Protein AF-A0A935T3K8-F1 (afdb_monomer_lite)

Radius of gyration: 21.22 Å; chains: 1; bounding box: 62×51×39 Å

Secondary structure (DSSP, 8-state):
------S----TTTTPPTT-SSS--TTS----------HHHHHHHHHHHHHHT--HHHHHHHHHHHHHHHHTS-----

pLDDT: mean 72.77, std 19.27, range [40.59, 97.56]

Sequence (78 aa):
MKKRKTWGGARPGAGRPKGSGTGSSPDARVYRVAIMLSRVDRERLESLAAGTGKPVATIAYELIVRGLRNGARGPRTS

Foldseek 3Di:
DDDPPPPCDDDVPNPPPQPPDPDDGPPDPDDDDDDDDDPVVLVVLVVVCVVVVHDSVVSVVVVVVVVCVVCVPPPPPD

Structure (mmCIF, N/CA/C/O backbone):
data_AF-A0A935T3K8-F1
#
_entry.id   AF-A0A935T3K8-F1
#
loop_
_atom_site.group_PDB
_atom_site.id
_atom_site.type_symbol
_atom_site.label_atom_id
_atom_site.label_alt_id
_atom_site.label_comp_id
_atom_site.label_asym_id
_atom_site.label_entity_id
_atom_site.label_seq_id
_atom_site.pdbx_PDB_ins_code
_atom_site.Cartn_x
_atom_site.Cartn_y
_atom_site.Cartn_z
_atom_site.occupancy
_atom_site.B_iso_or_equiv
_atom_site.auth_seq_id
_atom_site.auth_comp_id
_atom_site.auth_asym_id
_atom_site.auth_atom_id
_atom_site.pdbx_PDB_model_num
ATOM 1 N N . MET A 1 1 ? -33.713 -37.411 -27.178 1.00 43.31 1 MET A N 1
ATOM 2 C CA . MET A 1 1 ? -32.806 -36.236 -27.201 1.00 43.31 1 MET A CA 1
ATOM 3 C C . MET A 1 1 ? -32.064 -36.145 -25.862 1.00 43.31 1 MET A C 1
ATOM 5 O O . MET A 1 1 ? -32.711 -35.963 -24.839 1.00 43.31 1 MET A O 1
ATOM 9 N N . LYS A 1 2 ? -30.738 -36.364 -25.825 1.00 40.59 2 LYS A N 1
ATOM 10 C CA . LYS A 1 2 ? -29.928 -36.333 -24.584 1.00 40.59 2 LYS A CA 1
ATOM 11 C C . LYS A 1 2 ? -29.720 -34.880 -24.121 1.00 40.59 2 LYS A C 1
ATOM 13 O O . LYS A 1 2 ? -29.128 -34.092 -24.854 1.00 40.59 2 LYS A O 1
ATOM 18 N N . LYS A 1 3 ? -30.171 -34.523 -22.910 1.00 49.19 3 LYS A N 1
ATOM 19 C CA . LYS A 1 3 ? -29.880 -33.217 -22.284 1.00 49.19 3 LYS A CA 1
ATOM 20 C C . LYS A 1 3 ? -28.377 -33.125 -21.980 1.00 49.19 3 LYS A C 1
ATOM 22 O O . LYS A 1 3 ? -27.878 -33.853 -21.123 1.00 49.19 3 LYS A O 1
ATOM 27 N N . ARG A 1 4 ? -27.648 -32.248 -22.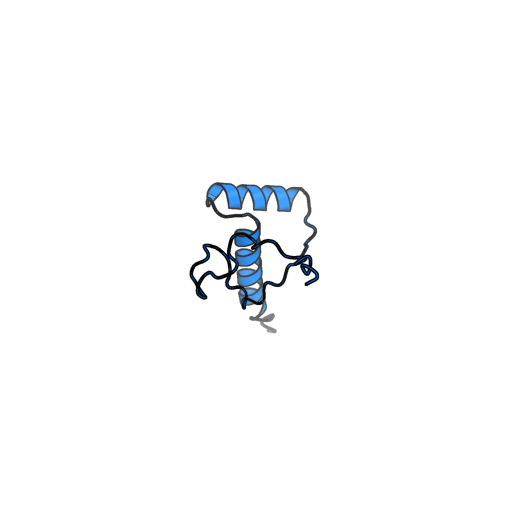685 1.00 49.47 4 ARG A N 1
ATOM 28 C CA . ARG A 1 4 ? -26.259 -31.892 -22.339 1.00 49.47 4 ARG A CA 1
ATOM 29 C C . ARG A 1 4 ? -26.274 -31.228 -20.959 1.00 49.47 4 ARG A C 1
ATOM 31 O O . ARG A 1 4 ? -26.916 -30.198 -20.785 1.00 49.47 4 ARG A O 1
ATOM 38 N N . LYS A 1 5 ? -25.578 -31.821 -19.985 1.00 47.47 5 LYS A N 1
ATOM 39 C CA . LYS A 1 5 ? -25.250 -31.166 -18.712 1.00 47.47 5 LYS A CA 1
ATOM 40 C C . LYS A 1 5 ? -24.268 -30.030 -19.009 1.00 47.47 5 LYS A C 1
ATOM 42 O O . LYS A 1 5 ? -23.096 -30.277 -19.280 1.00 47.47 5 LYS A O 1
ATOM 47 N N . THR A 1 6 ? -24.762 -28.797 -19.019 1.00 54.69 6 THR A N 1
ATOM 48 C CA . THR A 1 6 ? -23.956 -27.578 -19.116 1.00 54.69 6 THR A CA 1
ATOM 49 C C . THR A 1 6 ? -23.196 -27.390 -17.804 1.00 54.69 6 THR A C 1
ATOM 51 O O . THR A 1 6 ? -23.781 -27.071 -16.771 1.00 54.69 6 THR A O 1
ATOM 54 N N . TRP A 1 7 ? -21.881 -27.607 -17.837 1.00 43.78 7 TRP A N 1
ATOM 55 C CA . TRP A 1 7 ? -20.955 -27.355 -16.727 1.00 43.78 7 TRP A CA 1
ATOM 56 C C . TRP A 1 7 ? -20.664 -25.858 -16.580 1.00 43.78 7 TRP A C 1
ATOM 58 O O . TRP A 1 7 ? -19.550 -25.391 -16.796 1.00 43.78 7 TRP A O 1
ATOM 68 N N . GLY A 1 8 ? -21.691 -25.079 -16.262 1.00 50.75 8 GLY A N 1
ATOM 69 C CA . GLY A 1 8 ? -21.553 -23.634 -16.154 1.00 50.75 8 GLY A CA 1
ATOM 70 C C . GLY A 1 8 ? -22.889 -22.974 -15.899 1.00 50.75 8 GLY A C 1
ATOM 71 O O . GLY A 1 8 ? -23.414 -22.295 -16.775 1.00 50.75 8 GLY A O 1
ATOM 72 N N . GLY A 1 9 ? -23.449 -23.189 -14.705 1.00 49.66 9 GLY A N 1
ATOM 73 C CA . GLY A 1 9 ? -24.500 -22.309 -14.205 1.00 49.66 9 GLY A CA 1
ATOM 74 C C . GLY A 1 9 ? -24.027 -20.861 -14.325 1.00 49.66 9 GLY A C 1
ATOM 75 O O . GLY A 1 9 ? -22.860 -20.570 -14.046 1.00 49.66 9 GLY A O 1
ATOM 76 N N . ALA A 1 10 ? -24.905 -19.986 -14.817 1.00 54.22 10 ALA A N 1
ATOM 77 C CA . ALA A 1 10 ? -24.619 -18.575 -15.017 1.00 54.22 10 ALA A CA 1
ATOM 78 C C . ALA A 1 10 ? -24.019 -17.991 -13.731 1.00 54.22 10 ALA A C 1
ATOM 80 O O . ALA A 1 10 ? -24.702 -17.835 -12.720 1.00 54.22 10 ALA A O 1
ATOM 81 N N . ARG A 1 11 ? -22.709 -17.720 -13.756 1.00 56.59 11 ARG A N 1
ATOM 82 C CA . ARG A 1 11 ? -22.036 -17.021 -12.661 1.00 56.59 11 ARG A CA 1
ATOM 83 C C . ARG A 1 11 ? -22.709 -15.652 -12.511 1.00 56.59 11 ARG A C 1
ATOM 85 O O . ARG A 1 11 ? -23.040 -15.060 -13.542 1.00 56.59 11 ARG A O 1
ATOM 92 N N . PRO A 1 12 ? -22.896 -15.120 -11.293 1.00 49.03 12 PRO A N 1
ATOM 93 C CA . PRO A 1 12 ? -23.360 -13.748 -11.118 1.00 49.03 12 PRO A CA 1
ATOM 94 C C . PRO A 1 12 ? -22.491 -12.804 -11.971 1.00 49.03 12 PRO A C 1
ATOM 96 O O . PRO A 1 12 ? -21.289 -12.701 -11.744 1.00 49.03 12 PRO A O 1
ATOM 99 N N . GLY A 1 13 ? -23.076 -12.195 -13.011 1.00 53.72 13 GLY A N 1
ATOM 100 C CA . GLY A 1 13 ? -22.365 -11.352 -13.987 1.00 53.72 13 GLY A CA 1
ATOM 101 C C . GLY A 1 13 ? -22.179 -11.938 -15.397 1.00 53.72 13 GLY A C 1
ATOM 102 O O . GLY A 1 13 ? -21.758 -11.208 -16.293 1.00 53.72 13 GLY A O 1
ATOM 103 N N . ALA A 1 14 ? -22.527 -13.204 -15.647 1.00 49.12 14 ALA A N 1
ATOM 104 C CA . ALA A 1 14 ? -22.541 -13.770 -16.997 1.00 49.12 14 ALA A CA 1
ATOM 105 C C . ALA A 1 14 ? -23.681 -13.138 -17.822 1.00 49.12 14 ALA A C 1
ATOM 107 O O . ALA A 1 14 ? -24.852 -13.346 -17.521 1.00 49.12 14 ALA A O 1
ATOM 108 N N . GLY A 1 15 ? -23.334 -12.337 -18.835 1.00 54.34 15 GLY A N 1
ATOM 109 C CA . GLY A 1 15 ? -24.28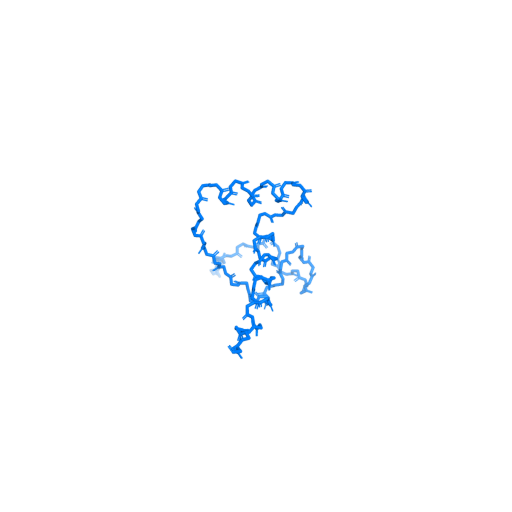9 -11.608 -19.686 1.00 54.34 15 GLY A CA 1
ATOM 110 C C . GLY A 1 15 ? -24.432 -10.115 -19.372 1.00 54.34 15 GLY A C 1
ATOM 111 O O . GLY A 1 15 ? -25.190 -9.421 -20.045 1.00 54.34 15 GLY A O 1
ATOM 112 N N . ARG A 1 16 ? -23.698 -9.587 -18.385 1.00 54.88 16 ARG A N 1
ATOM 113 C CA . ARG A 1 16 ? -23.660 -8.143 -18.133 1.00 54.88 16 ARG A CA 1
ATOM 114 C C . ARG A 1 16 ? -22.922 -7.418 -19.271 1.00 54.88 16 ARG A C 1
ATOM 116 O O . ARG A 1 16 ? -21.828 -7.857 -19.634 1.00 54.88 16 ARG A O 1
ATOM 123 N N . PRO A 1 17 ? -23.468 -6.317 -19.828 1.00 54.56 17 PRO A N 1
ATOM 124 C CA . PRO A 1 17 ? -22.760 -5.519 -20.825 1.00 54.56 17 PRO A CA 1
ATOM 125 C C . PRO A 1 17 ? -21.401 -5.074 -20.275 1.00 54.56 17 PRO A C 1
ATOM 127 O O . PRO A 1 17 ? -21.282 -4.768 -19.079 1.00 54.56 17 PRO A O 1
ATOM 130 N N . LYS A 1 18 ? -20.374 -5.073 -21.140 1.00 53.50 18 LYS A N 1
ATOM 131 C CA . LYS A 1 18 ? -19.013 -4.637 -20.788 1.00 53.50 18 LYS A CA 1
ATOM 132 C C . LYS A 1 18 ? -19.094 -3.292 -20.049 1.00 53.50 18 LYS A C 1
ATOM 134 O O . LYS A 1 18 ? -19.671 -2.346 -20.568 1.00 53.50 18 LYS A O 1
ATOM 139 N N . GLY A 1 19 ? -18.556 -3.235 -18.828 1.00 54.19 19 GLY A N 1
ATOM 140 C CA . GLY A 1 19 ? -18.542 -2.024 -17.992 1.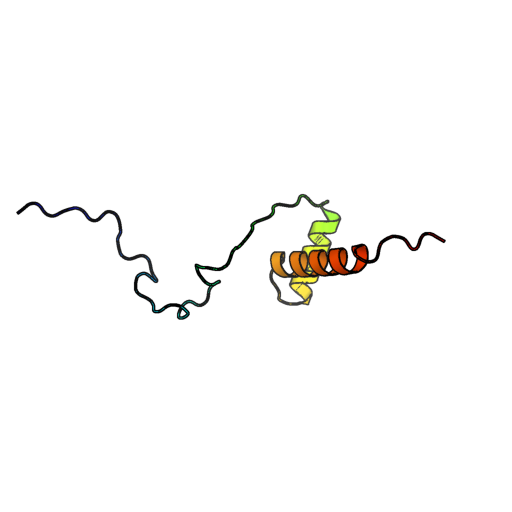00 54.19 19 GLY A CA 1
ATOM 141 C C . GLY A 1 19 ? -19.643 -1.904 -16.926 1.00 54.19 19 GLY A C 1
ATOM 142 O O . GLY A 1 19 ? -19.598 -0.974 -16.135 1.00 54.19 19 GLY A O 1
ATOM 143 N N . SER A 1 20 ? -20.595 -2.842 -16.833 1.00 57.94 20 SER A N 1
ATOM 144 C CA . SER A 1 20 ? -21.682 -2.809 -15.822 1.00 57.94 20 SER A CA 1
ATOM 145 C C . SER A 1 20 ? -21.379 -3.560 -14.506 1.00 57.94 20 SER A C 1
ATOM 147 O O . SER A 1 20 ? -22.274 -3.851 -13.703 1.00 57.94 20 SER A O 1
ATOM 149 N N . GLY A 1 21 ? -20.115 -3.928 -14.282 1.00 56.66 21 GLY A N 1
ATOM 150 C CA . GLY A 1 21 ? -19.639 -4.532 -13.036 1.00 56.66 21 GLY A CA 1
ATOM 151 C C . GLY A 1 21 ? -18.923 -3.502 -12.166 1.00 56.66 21 GLY A C 1
ATOM 152 O O . GLY A 1 21 ? -18.128 -2.722 -12.672 1.00 56.66 21 GLY A O 1
ATOM 153 N N . THR A 1 22 ? -19.149 -3.533 -10.854 1.00 54.16 22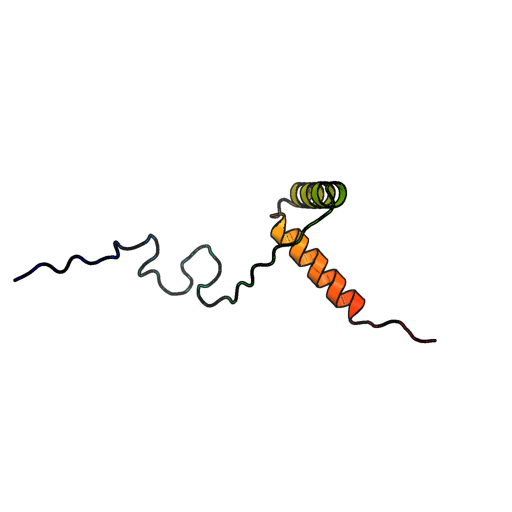 THR A N 1
ATOM 154 C CA . THR A 1 22 ? -18.466 -2.691 -9.851 1.00 54.16 22 THR A CA 1
ATOM 155 C C . THR A 1 22 ? -17.031 -3.152 -9.542 1.00 54.16 22 THR A C 1
ATOM 157 O O . THR A 1 22 ? -16.505 -2.898 -8.464 1.00 54.16 22 THR A O 1
ATOM 160 N N . GLY A 1 23 ? -16.386 -3.852 -10.477 1.00 58.56 23 GLY A N 1
ATOM 161 C CA . GLY A 1 23 ? -15.043 -4.406 -10.319 1.00 58.56 23 GLY A CA 1
ATOM 162 C C . GLY A 1 23 ? -14.123 -3.990 -11.458 1.00 58.56 23 GLY A C 1
ATOM 163 O O . GLY A 1 23 ? -14.569 -3.442 -12.465 1.00 58.56 23 GLY A O 1
ATOM 164 N N . SER A 1 24 ? -12.829 -4.269 -11.302 1.00 57.12 24 SER A N 1
ATOM 165 C CA . SER A 1 24 ? -11.845 -4.060 -12.364 1.00 57.12 24 SER A CA 1
ATOM 166 C C . SER A 1 24 ? -12.326 -4.683 -13.674 1.00 57.12 24 SER A C 1
ATOM 168 O O . SER A 1 24 ? -12.848 -5.801 -13.674 1.00 57.12 24 SER A O 1
ATOM 170 N N . SER A 1 25 ? -12.149 -3.956 -14.782 1.00 52.47 25 SER A N 1
ATOM 171 C CA . SER A 1 25 ? -12.485 -4.454 -16.117 1.00 52.47 25 SER A CA 1
ATOM 172 C C . SER A 1 25 ? -11.894 -5.857 -16.320 1.00 52.47 25 SER A C 1
ATOM 174 O O . SER A 1 25 ? -10.737 -6.067 -15.951 1.00 52.47 25 SER A O 1
ATOM 176 N N . PRO A 1 26 ? -12.634 -6.813 -16.909 1.00 57.41 26 PRO A N 1
ATOM 177 C CA . PRO A 1 26 ? -12.099 -8.141 -17.215 1.00 57.41 26 PRO A CA 1
ATOM 178 C C . PRO A 1 26 ? -10.869 -8.095 -18.137 1.00 57.41 26 PRO A C 1
ATOM 180 O O . PRO A 1 26 ? -10.066 -9.022 -18.115 1.00 57.41 26 PRO A O 1
ATOM 183 N N . ASP A 1 27 ? -10.689 -6.999 -18.881 1.00 58.78 27 ASP A N 1
ATOM 184 C CA . ASP A 1 27 ? -9.527 -6.756 -19.744 1.00 58.78 27 ASP A CA 1
ATOM 185 C C . ASP A 1 27 ? -8.363 -6.045 -19.011 1.00 58.78 27 ASP A C 1
ATOM 187 O O . ASP A 1 27 ? -7.304 -5.801 -19.593 1.00 58.78 27 ASP A O 1
ATOM 191 N N . ALA A 1 28 ? -8.521 -5.690 -17.729 1.00 61.00 28 ALA A N 1
ATOM 192 C CA . ALA A 1 28 ? -7.450 -5.083 -16.945 1.00 61.00 28 ALA A CA 1
ATOM 193 C C . ALA A 1 28 ? -6.353 -6.119 -16.665 1.00 61.00 28 ALA A C 1
ATOM 195 O O . ALA A 1 28 ? -6.589 -7.145 -16.024 1.00 61.00 28 ALA A O 1
ATOM 196 N N . ARG A 1 29 ? -5.118 -5.830 -17.091 1.00 64.75 29 ARG A N 1
ATOM 197 C CA . ARG A 1 29 ? -3.942 -6.622 -16.707 1.00 64.75 29 ARG A CA 1
ATOM 198 C C . ARG A 1 29 ? -3.630 -6.385 -15.228 1.00 64.75 29 ARG A C 1
ATOM 200 O O . ARG A 1 29 ? -2.850 -5.504 -14.879 1.00 64.75 29 ARG A O 1
ATOM 207 N N . VAL A 1 30 ? -4.278 -7.148 -14.350 1.00 66.88 30 VAL A N 1
ATOM 208 C CA . VAL A 1 30 ? -4.028 -7.114 -12.905 1.00 66.88 30 VAL A CA 1
ATOM 209 C C . VAL A 1 30 ? -2.867 -8.049 -12.584 1.00 66.88 30 VAL A C 1
ATOM 211 O O . VAL A 1 30 ? -3.044 -9.259 -12.447 1.00 66.88 30 VAL A O 1
ATOM 214 N N . TYR A 1 31 ? -1.671 -7.484 -12.449 1.00 73.06 31 TYR A N 1
ATOM 215 C CA . TYR A 1 31 ? -0.515 -8.214 -11.936 1.00 73.06 31 TYR A CA 1
ATOM 216 C C . TYR A 1 31 ? -0.591 -8.265 -10.409 1.00 73.06 31 TYR A C 1
ATOM 218 O O . TYR A 1 31 ? -0.624 -7.230 -9.743 1.00 73.06 31 TYR A O 1
ATOM 226 N N . ARG A 1 32 ? -0.652 -9.474 -9.846 1.00 77.88 32 ARG A N 1
ATOM 227 C CA . ARG A 1 32 ? -0.606 -9.685 -8.394 1.00 77.88 32 ARG A CA 1
ATOM 228 C C . ARG A 1 32 ? 0.843 -9.879 -7.970 1.00 77.88 32 ARG A C 1
ATOM 230 O O . ARG A 1 32 ? 1.537 -10.711 -8.544 1.00 77.88 32 ARG A O 1
ATOM 237 N N . VAL A 1 33 ? 1.270 -9.135 -6.957 1.00 79.44 33 VAL A N 1
ATOM 238 C CA . VAL A 1 33 ? 2.612 -9.231 -6.378 1.00 79.44 33 VAL A CA 1
ATOM 239 C C . VAL A 1 33 ? 2.464 -9.559 -4.899 1.00 79.44 33 VAL A C 1
ATOM 241 O O . VAL A 1 33 ? 1.659 -8.938 -4.207 1.00 79.44 33 VAL A O 1
ATOM 244 N N . ALA A 1 34 ? 3.225 -10.541 -4.426 1.00 85.06 34 ALA A N 1
ATOM 245 C CA . ALA A 1 34 ? 3.382 -10.817 -3.005 1.00 85.06 34 ALA A CA 1
ATOM 246 C C . ALA A 1 34 ? 4.716 -10.224 -2.543 1.00 85.06 34 ALA A C 1
ATOM 248 O O . ALA A 1 34 ? 5.736 -10.415 -3.202 1.00 85.06 34 ALA A O 1
ATOM 249 N N . ILE A 1 35 ? 4.699 -9.492 -1.431 1.00 84.44 35 ILE A N 1
ATOM 250 C CA . ILE A 1 35 ? 5.886 -8.858 -0.853 1.00 84.44 35 ILE A CA 1
ATOM 251 C C . ILE A 1 35 ? 5.951 -9.266 0.612 1.00 84.44 35 ILE A C 1
ATOM 253 O O . ILE A 1 35 ? 4.948 -9.193 1.323 1.00 84.44 35 ILE A O 1
ATOM 257 N N . MET A 1 36 ? 7.127 -9.696 1.060 1.00 92.69 36 MET A N 1
ATOM 258 C CA . MET A 1 36 ? 7.388 -9.920 2.477 1.00 92.69 36 MET A CA 1
ATOM 259 C C . MET A 1 36 ? 7.912 -8.629 3.095 1.00 92.69 36 MET A C 1
ATOM 261 O O . MET A 1 36 ? 8.857 -8.031 2.588 1.00 92.69 36 MET A O 1
ATOM 265 N N . LEU A 1 37 ? 7.284 -8.209 4.189 1.00 92.69 37 LEU A N 1
ATOM 266 C CA . LEU A 1 37 ? 7.685 -7.046 4.972 1.00 92.69 37 LEU A CA 1
ATOM 267 C C . LEU A 1 37 ? 8.106 -7.495 6.366 1.00 92.69 37 LEU A C 1
ATOM 269 O O . LEU A 1 37 ? 7.636 -8.521 6.867 1.00 92.69 37 LEU A O 1
ATOM 273 N N . SER A 1 38 ? 8.950 -6.691 7.011 1.00 96.81 38 SER A N 1
ATOM 274 C CA . SER A 1 38 ? 9.142 -6.810 8.451 1.00 96.81 38 SER A CA 1
ATOM 275 C C . SER A 1 38 ? 7.804 -6.584 9.167 1.00 96.81 38 SER A C 1
ATOM 277 O O . SER A 1 38 ? 6.902 -5.916 8.648 1.00 96.81 38 SER A O 1
ATOM 279 N N . ARG A 1 39 ? 7.665 -7.121 10.383 1.00 96.94 39 ARG A N 1
ATOM 280 C CA . ARG A 1 39 ? 6.457 -6.913 11.191 1.00 96.94 39 ARG A CA 1
ATOM 281 C C . ARG A 1 39 ? 6.164 -5.421 11.399 1.00 96.94 39 ARG A C 1
ATOM 283 O O . ARG A 1 39 ? 5.030 -4.998 11.214 1.00 96.94 39 ARG A O 1
ATOM 290 N N . VAL A 1 40 ? 7.199 -4.637 11.707 1.00 97.56 40 VAL A N 1
ATOM 291 C CA . VAL A 1 40 ? 7.089 -3.192 11.961 1.00 97.56 40 VAL A CA 1
ATOM 292 C C . VAL A 1 40 ? 6.603 -2.444 10.719 1.00 97.56 40 VAL A C 1
ATOM 294 O O . VAL A 1 40 ? 5.714 -1.599 10.814 1.00 97.56 40 VAL A O 1
ATOM 297 N N . ASP A 1 41 ? 7.143 -2.759 9.541 1.00 95.44 41 ASP A N 1
ATOM 298 C CA . ASP A 1 41 ? 6.740 -2.080 8.303 1.00 95.44 41 ASP A CA 1
ATOM 299 C C . ASP A 1 41 ? 5.319 -2.453 7.885 1.00 95.44 41 ASP A C 1
ATOM 301 O O . ASP A 1 41 ? 4.574 -1.605 7.390 1.00 95.44 41 ASP A O 1
ATOM 305 N N . ARG A 1 42 ? 4.913 -3.701 8.138 1.00 95.12 42 ARG A N 1
ATOM 306 C CA . ARG A 1 42 ? 3.532 -4.136 7.934 1.00 95.12 42 ARG A CA 1
ATOM 30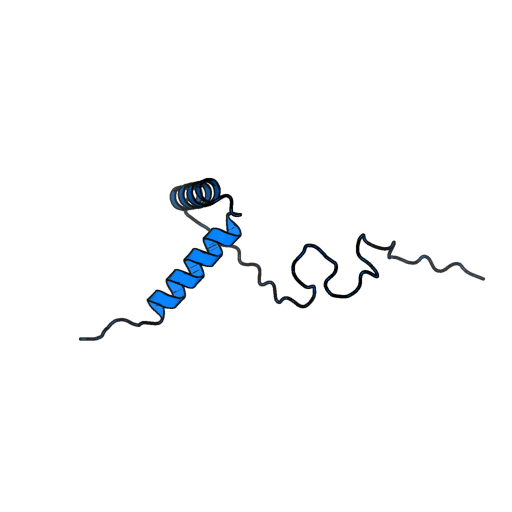7 C C . ARG A 1 42 ? 2.564 -3.369 8.838 1.00 95.12 42 ARG A C 1
ATOM 309 O O . ARG A 1 42 ? 1.576 -2.845 8.334 1.00 95.12 42 ARG A O 1
ATOM 316 N N . GLU A 1 43 ? 2.850 -3.265 10.133 1.00 97.25 43 GLU A N 1
ATOM 317 C CA . GLU A 1 43 ? 1.999 -2.547 11.097 1.00 97.25 43 GLU A CA 1
ATOM 318 C C . GLU A 1 43 ? 1.877 -1.053 10.742 1.00 97.25 43 GLU A C 1
ATOM 320 O O . GLU A 1 43 ? 0.791 -0.468 10.798 1.00 97.25 43 GLU A O 1
ATOM 325 N N . ARG A 1 44 ? 2.973 -0.432 10.284 1.00 96.56 44 ARG A N 1
ATOM 326 C CA . ARG A 1 44 ? 2.964 0.948 9.770 1.00 96.56 44 ARG A CA 1
ATOM 327 C C . ARG A 1 44 ? 2.090 1.095 8.529 1.00 96.56 44 ARG A C 1
ATOM 329 O O . ARG A 1 44 ? 1.316 2.046 8.437 1.00 96.56 44 ARG A O 1
ATOM 336 N N . LEU A 1 45 ? 2.198 0.166 7.581 1.00 95.69 45 LEU A N 1
ATOM 337 C CA . LEU A 1 45 ? 1.392 0.176 6.363 1.00 95.69 45 LEU A CA 1
ATOM 338 C C . LEU A 1 45 ? -0.105 0.005 6.671 1.00 95.69 45 LEU A C 1
ATOM 340 O O . LEU A 1 45 ? -0.932 0.711 6.095 1.00 95.69 45 LEU A O 1
ATOM 344 N N . GLU A 1 46 ? -0.451 -0.890 7.597 1.00 96.19 46 GLU A N 1
ATOM 345 C CA . GLU A 1 46 ? -1.826 -1.090 8.071 1.00 96.19 46 GLU A CA 1
ATOM 346 C C . GLU A 1 46 ? -2.372 0.171 8.759 1.00 96.19 46 GLU A C 1
ATOM 348 O O . GLU A 1 46 ? -3.494 0.592 8.477 1.00 96.19 46 GLU A O 1
ATOM 353 N N . SER A 1 47 ? -1.554 0.840 9.574 1.00 97.00 47 SER A N 1
ATOM 354 C CA . SER A 1 47 ? -1.923 2.101 10.233 1.00 97.00 47 SER A CA 1
ATOM 355 C C . SER A 1 47 ? -2.181 3.233 9.228 1.00 97.00 47 SER A C 1
ATOM 357 O O . SER A 1 47 ? -3.153 3.977 9.355 1.00 97.00 47 SER A O 1
ATOM 359 N N . LEU A 1 48 ? -1.354 3.342 8.182 1.00 95.81 48 LEU A N 1
ATOM 360 C CA . LEU A 1 48 ? -1.552 4.309 7.095 1.00 95.81 48 LEU A CA 1
ATOM 361 C C . LEU A 1 48 ? -2.830 4.027 6.293 1.00 95.81 48 LEU A C 1
ATOM 363 O O . LEU A 1 48 ? -3.555 4.952 5.918 1.00 95.81 48 LEU A O 1
ATOM 367 N N . ALA A 1 49 ? -3.122 2.753 6.038 1.00 95.38 49 ALA A N 1
ATOM 368 C CA . ALA A 1 49 ? -4.357 2.341 5.381 1.00 95.38 49 ALA A CA 1
ATOM 369 C C . ALA A 1 49 ? -5.588 2.709 6.224 1.00 95.38 49 ALA A C 1
ATOM 371 O O . ALA A 1 49 ? -6.533 3.302 5.702 1.00 95.38 49 ALA A O 1
ATOM 372 N N . ALA A 1 50 ? -5.538 2.462 7.536 1.00 95.00 50 ALA A N 1
ATOM 373 C CA . ALA A 1 50 ? -6.600 2.844 8.463 1.00 95.00 50 ALA A CA 1
ATOM 374 C C . ALA A 1 50 ? -6.830 4.365 8.485 1.00 95.00 50 ALA A C 1
ATOM 376 O O . ALA A 1 50 ? -7.968 4.811 8.361 1.00 95.00 50 ALA A O 1
ATOM 377 N N . GLY A 1 51 ? -5.761 5.166 8.552 1.00 95.19 51 GLY A N 1
ATOM 378 C CA . GLY A 1 51 ? -5.859 6.631 8.579 1.00 95.19 51 GLY A CA 1
ATOM 379 C C . GLY A 1 51 ? -6.401 7.264 7.290 1.00 95.19 51 GLY A C 1
ATOM 380 O O . GLY A 1 51 ? -6.877 8.394 7.315 1.00 95.19 51 GLY A O 1
ATOM 381 N N . THR A 1 52 ? -6.351 6.549 6.164 1.00 92.94 52 THR A N 1
ATOM 382 C CA . THR A 1 52 ? -6.813 7.043 4.853 1.00 92.94 52 THR A CA 1
ATOM 383 C C . THR A 1 52 ? -8.136 6.429 4.397 1.00 92.94 52 THR A C 1
ATOM 385 O O . THR A 1 52 ? -8.685 6.862 3.384 1.00 92.94 52 THR A O 1
ATOM 388 N N . GLY A 1 53 ? -8.638 5.404 5.095 1.00 93.44 53 GLY A N 1
ATOM 389 C CA . GLY A 1 53 ? -9.818 4.636 4.687 1.00 93.44 53 GLY A CA 1
ATOM 390 C C . GLY A 1 53 ? -9.627 3.834 3.392 1.00 93.44 53 GLY A C 1
ATOM 391 O O . GLY A 1 53 ? -10.606 3.398 2.787 1.00 93.44 53 GLY A O 1
ATOM 392 N N . LYS A 1 54 ? -8.382 3.651 2.931 1.00 91.94 54 LYS A N 1
ATOM 393 C CA . LYS A 1 54 ? -8.057 2.920 1.698 1.00 91.94 54 LYS A CA 1
ATOM 394 C C . LYS A 1 54 ? -7.600 1.488 2.006 1.00 91.94 54 LYS A C 1
ATOM 396 O O . LYS A 1 54 ? -7.013 1.243 3.057 1.00 91.94 54 LYS A O 1
ATOM 401 N N . PRO A 1 55 ? -7.771 0.533 1.073 1.00 92.38 55 PRO A N 1
ATOM 402 C CA . PRO A 1 55 ? -7.191 -0.800 1.215 1.00 92.38 55 PRO A CA 1
ATOM 403 C C . PRO A 1 55 ? -5.659 -0.763 1.313 1.00 92.38 55 PRO A C 1
ATOM 405 O O . PRO A 1 55 ? -5.000 -0.021 0.583 1.00 92.38 55 PRO A O 1
ATOM 408 N N . VAL A 1 56 ? -5.087 -1.649 2.135 1.00 91.62 56 VAL A N 1
ATOM 409 C CA . VAL A 1 56 ? -3.629 -1.804 2.327 1.00 91.62 56 VAL A CA 1
ATOM 410 C C . VAL A 1 56 ? -2.884 -1.947 0.996 1.00 91.62 56 VAL A C 1
ATOM 412 O O . VAL A 1 56 ? -1.868 -1.292 0.777 1.00 91.62 56 VAL A O 1
ATOM 415 N N . ALA A 1 57 ? -3.416 -2.753 0.071 1.00 89.56 57 ALA A N 1
ATOM 416 C CA . ALA A 1 57 ? -2.819 -2.960 -1.248 1.00 89.56 57 ALA A CA 1
ATOM 417 C C . ALA A 1 57 ? -2.757 -1.672 -2.091 1.00 89.56 57 ALA A C 1
ATOM 419 O O . ALA A 1 57 ? -1.793 -1.467 -2.827 1.00 89.56 57 ALA A O 1
ATOM 420 N N . THR A 1 58 ? -3.749 -0.786 -1.960 1.00 90.44 58 THR A N 1
ATOM 421 C CA . THR A 1 58 ? -3.776 0.506 -2.658 1.00 90.44 58 THR A CA 1
ATOM 422 C C . THR A 1 58 ? -2.688 1.429 -2.122 1.00 90.44 58 THR A C 1
ATOM 424 O O . THR A 1 58 ? -1.942 2.007 -2.908 1.00 90.44 58 THR A O 1
ATOM 427 N N . ILE A 1 59 ? -2.542 1.519 -0.796 1.00 94.25 59 ILE A N 1
ATOM 428 C CA . ILE A 1 59 ? -1.472 2.312 -0.174 1.00 94.25 59 ILE A CA 1
ATOM 429 C C . ILE A 1 59 ? -0.095 1.763 -0.550 1.00 94.25 59 ILE A C 1
ATOM 431 O O . ILE A 1 59 ? 0.790 2.527 -0.932 1.00 94.25 59 ILE A O 1
ATOM 435 N N . ALA A 1 60 ? 0.082 0.440 -0.509 1.00 92.12 60 ALA A N 1
ATOM 436 C CA . ALA A 1 60 ? 1.326 -0.201 -0.923 1.00 92.12 60 ALA A CA 1
ATOM 437 C C . ALA A 1 60 ? 1.682 0.147 -2.376 1.00 92.12 60 ALA A C 1
ATOM 439 O O . ALA A 1 60 ? 2.816 0.525 -2.667 1.00 92.12 60 ALA A O 1
ATOM 440 N N . TYR A 1 61 ? 0.703 0.081 -3.280 1.00 89.44 61 TYR A N 1
ATOM 441 C CA . TYR A 1 61 ? 0.888 0.454 -4.677 1.00 89.44 61 TYR A CA 1
ATOM 442 C C . TYR A 1 61 ? 1.278 1.931 -4.841 1.00 89.44 61 TYR A C 1
ATOM 444 O O . TYR A 1 61 ? 2.233 2.234 -5.556 1.00 89.44 61 TYR A O 1
ATOM 452 N N . GLU A 1 62 ? 0.600 2.851 -4.149 1.00 91.12 62 GLU A N 1
ATOM 453 C CA . GLU A 1 62 ? 0.923 4.285 -4.182 1.00 91.12 62 GLU A CA 1
ATOM 454 C C . GLU A 1 62 ? 2.369 4.556 -3.727 1.00 91.12 62 GLU A C 1
ATOM 456 O O . GLU A 1 62 ? 3.088 5.331 -4.366 1.00 91.12 62 GLU A O 1
ATOM 461 N N . LEU A 1 63 ? 2.826 3.874 -2.671 1.00 91.06 63 LEU A N 1
ATOM 462 C CA . LEU A 1 63 ? 4.200 3.974 -2.174 1.00 91.06 63 LEU A CA 1
ATOM 463 C C . LEU A 1 63 ? 5.223 3.423 -3.173 1.00 91.06 63 LEU A C 1
ATOM 465 O O . LEU A 1 63 ? 6.232 4.083 -3.425 1.00 91.06 63 LEU A O 1
ATOM 469 N N . ILE A 1 64 ? 4.953 2.266 -3.788 1.00 88.25 64 ILE A N 1
ATOM 470 C CA . ILE A 1 64 ? 5.818 1.679 -4.824 1.00 88.25 64 ILE A CA 1
ATOM 471 C C . ILE A 1 64 ? 5.940 2.632 -6.015 1.00 88.25 64 ILE A C 1
ATOM 473 O O . ILE A 1 64 ? 7.049 2.945 -6.443 1.00 88.25 64 ILE A O 1
ATOM 477 N N . VAL A 1 65 ? 4.821 3.158 -6.522 1.00 88.44 65 VAL A N 1
ATOM 478 C CA . VAL A 1 65 ? 4.820 4.106 -7.648 1.00 88.44 65 VAL A CA 1
ATOM 479 C C . VAL A 1 65 ? 5.601 5.373 -7.300 1.00 88.44 65 VAL A C 1
ATOM 481 O O . VAL A 1 65 ? 6.377 5.865 -8.122 1.00 88.44 65 VAL A O 1
ATOM 484 N N . ARG A 1 66 ? 5.440 5.901 -6.081 1.00 89.62 66 ARG A N 1
ATOM 485 C CA . ARG A 1 66 ? 6.197 7.069 -5.612 1.00 89.62 66 ARG A CA 1
ATOM 486 C C . ARG A 1 66 ? 7.696 6.774 -5.524 1.00 89.62 66 ARG A C 1
ATOM 488 O O . ARG A 1 66 ? 8.494 7.596 -5.968 1.00 89.62 66 ARG A O 1
ATOM 495 N N . GLY A 1 67 ? 8.072 5.607 -5.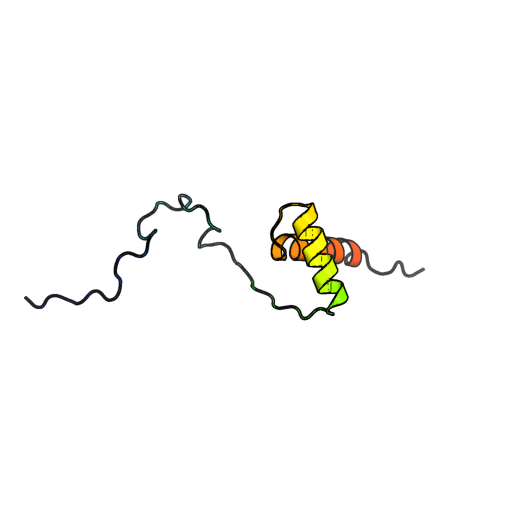005 1.00 88.19 67 GLY A N 1
ATOM 496 C CA . GLY A 1 67 ? 9.459 5.148 -4.937 1.00 88.19 67 GLY A CA 1
ATOM 497 C C . GLY A 1 67 ? 10.096 5.021 -6.320 1.00 88.19 67 GLY A C 1
ATOM 498 O O . GLY A 1 67 ? 11.163 5.582 -6.549 1.00 88.19 67 GLY A O 1
ATOM 499 N N . LEU A 1 68 ? 9.406 4.385 -7.271 1.00 83.50 68 LEU A N 1
ATOM 500 C CA . LEU A 1 68 ? 9.877 4.238 -8.652 1.00 83.50 68 LEU A CA 1
ATOM 501 C C . LEU A 1 68 ? 10.066 5.592 -9.347 1.00 83.50 68 LEU A C 1
ATOM 503 O O . LEU A 1 68 ? 11.070 5.803 -10.020 1.00 83.50 68 LEU A O 1
ATOM 507 N N . ARG A 1 69 ? 9.144 6.541 -9.147 1.00 82.94 69 ARG A N 1
ATOM 508 C CA . ARG A 1 69 ? 9.262 7.903 -9.701 1.00 82.94 69 ARG A CA 1
ATOM 509 C C . ARG A 1 69 ? 10.450 8.677 -9.132 1.00 82.94 69 ARG A C 1
ATOM 511 O O . ARG A 1 69 ? 11.054 9.470 -9.850 1.00 82.94 69 ARG A O 1
ATOM 518 N N . ASN A 1 70 ? 10.773 8.458 -7.861 1.00 75.06 70 ASN A N 1
ATOM 519 C CA . ASN A 1 70 ? 11.908 9.103 -7.208 1.00 75.06 70 ASN A CA 1
ATOM 520 C C . ASN A 1 70 ? 13.238 8.432 -7.581 1.00 75.06 70 ASN A C 1
ATOM 522 O O . ASN A 1 70 ? 14.211 9.138 -7.812 1.00 75.06 70 ASN A O 1
ATOM 526 N N . GLY A 1 71 ? 13.267 7.101 -7.699 1.00 60.47 71 GLY A N 1
ATOM 527 C CA . GLY A 1 71 ? 14.450 6.332 -8.102 1.00 60.47 71 GLY A CA 1
ATOM 528 C C . GLY A 1 71 ? 14.780 6.415 -9.596 1.00 60.47 71 GLY A C 1
ATOM 529 O O . GLY A 1 71 ? 15.929 6.225 -9.976 1.00 60.47 71 GLY A O 1
ATOM 530 N N . ALA A 1 72 ? 13.807 6.760 -10.448 1.00 55.94 72 ALA A N 1
ATOM 531 C CA . ALA A 1 72 ? 14.037 7.031 -11.871 1.00 55.94 72 ALA A CA 1
ATOM 532 C C . ALA A 1 72 ? 14.875 8.302 -12.118 1.00 55.94 72 ALA A C 1
ATOM 534 O O . ALA A 1 72 ? 15.419 8.483 -13.206 1.00 55.94 72 ALA A O 1
ATOM 535 N N . ARG A 1 73 ? 15.019 9.175 -11.112 1.00 54.72 73 ARG A N 1
ATOM 536 C CA . ARG A 1 73 ? 16.093 10.170 -11.073 1.00 54.72 73 ARG A CA 1
ATOM 537 C C . ARG A 1 73 ? 17.298 9.467 -10.452 1.00 54.72 73 ARG A C 1
ATOM 539 O O . ARG A 1 73 ? 17.389 9.395 -9.232 1.00 54.72 73 ARG A O 1
ATOM 546 N N . GLY A 1 74 ? 18.160 8.880 -11.280 1.00 54.12 74 GLY A N 1
ATOM 547 C CA . GLY A 1 74 ? 19.366 8.190 -10.812 1.00 54.12 74 GLY A CA 1
ATOM 548 C C . GLY A 1 74 ? 20.244 9.061 -9.895 1.00 54.12 74 GLY A C 1
ATOM 549 O O . GLY A 1 74 ? 19.998 10.266 -9.761 1.00 54.12 74 GLY A O 1
ATOM 550 N N . PRO A 1 75 ? 21.281 8.483 -9.258 1.00 54.72 75 PRO A N 1
ATOM 551 C CA . PRO A 1 75 ? 22.231 9.272 -8.484 1.00 54.72 75 PRO A CA 1
ATOM 552 C C . PRO A 1 75 ? 22.752 10.413 -9.362 1.00 54.72 75 PRO A C 1
ATOM 554 O O . PRO A 1 75 ? 23.187 10.182 -10.490 1.00 54.72 75 PRO A O 1
ATOM 557 N N . ARG A 1 76 ? 22.689 11.655 -8.865 1.00 58.50 76 ARG A N 1
ATOM 558 C CA . ARG A 1 76 ? 23.480 12.742 -9.446 1.00 58.50 76 ARG A CA 1
ATOM 559 C C . ARG A 1 76 ? 24.930 12.354 -9.190 1.00 58.50 76 ARG A C 1
ATOM 561 O O . ARG A 1 76 ? 25.428 12.564 -8.093 1.00 58.50 76 ARG A O 1
ATOM 568 N N . THR A 1 77 ? 25.563 11.709 -10.160 1.00 54.38 77 THR A N 1
ATOM 569 C CA . THR A 1 77 ? 27.016 11.598 -10.200 1.00 54.38 77 THR A CA 1
ATOM 570 C C . THR A 1 77 ? 27.543 13.024 -10.336 1.00 54.38 77 THR A C 1
ATOM 572 O O . THR A 1 77 ? 27.392 13.637 -11.395 1.00 54.38 77 THR A O 1
ATOM 575 N N . SER A 1 78 ? 28.045 13.578 -9.237 1.00 47.25 78 SER A N 1
ATOM 576 C CA . SER A 1 78 ? 28.942 14.734 -9.212 1.00 47.25 78 SER A CA 1
ATOM 577 C C . SER A 1 78 ? 30.319 14.251 -8.813 1.00 47.25 78 SER A C 1
ATOM 579 O O . SER A 1 78 ? 30.352 13.486 -7.820 1.00 47.25 78 SER A O 1
#